Protein AF-A0A522AQJ8-F1 (afdb_monomer_lite)

Secondary structure (DSSP, 8-state):
------------GGGTTTSBTTB-GGGS--SSSS-HHHHHHHTTTTTSSS---

Radius of gyration: 13.06 Å; chains: 1; bounding box: 28×26×32 Å

Foldseek 3Di:
DDDDDDDDDDQPVVPPPCGHNVRHQQQDPPDPDGRVVVVVVVVCVPVDDDDPD

Sequence (53 aa):
MIVPVVLAGGAGTRLWPLSRRLFPKQFLPLVGDRPMLQATLERLAGLAPGPAV

pLDDT: mean 87.6, std 11.31, range [48.78, 95.88]

Structure (mmCIF, N/CA/C/O backbone):
data_AF-A0A522AQJ8-F1
#
_entry.id   AF-A0A522AQJ8-F1
#
loop_
_atom_site.group_PDB
_atom_site.id
_atom_site.type_symbol
_atom_site.label_atom_id
_atom_site.label_alt_id
_atom_site.label_comp_id
_atom_site.label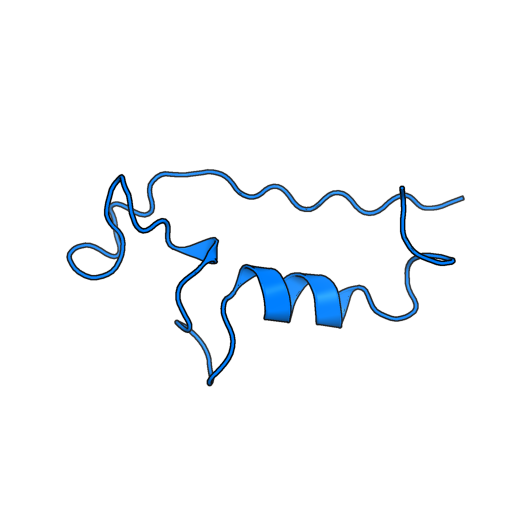_asym_id
_atom_site.label_entity_id
_atom_site.label_seq_id
_atom_site.pdbx_PDB_ins_code
_atom_site.Cartn_x
_atom_site.Cartn_y
_atom_site.Cartn_z
_atom_site.occupancy
_atom_site.B_iso_or_equiv
_atom_site.auth_seq_id
_atom_site.auth_comp_id
_atom_site.auth_asym_id
_atom_site.auth_atom_id
_atom_site.pdbx_PDB_model_num
ATOM 1 N N . MET A 1 1 ? -9.273 11.081 19.345 1.00 75.00 1 MET A N 1
ATOM 2 C CA . MET A 1 1 ? -9.414 11.256 17.883 1.00 75.00 1 MET A CA 1
ATOM 3 C C . MET A 1 1 ? -8.257 10.527 17.223 1.00 75.00 1 MET A C 1
ATOM 5 O O . MET A 1 1 ? -7.130 10.747 17.645 1.00 75.00 1 MET A O 1
ATOM 9 N N . ILE A 1 2 ? -8.529 9.623 16.280 1.00 83.62 2 ILE A N 1
ATOM 10 C CA . ILE A 1 2 ? -7.502 8.855 15.558 1.00 83.62 2 ILE A CA 1
ATOM 11 C C . ILE A 1 2 ? -7.544 9.293 14.096 1.00 83.62 2 ILE A C 1
ATOM 13 O O . ILE A 1 2 ? -8.622 9.337 13.509 1.00 83.62 2 ILE A O 1
ATOM 17 N N . VAL A 1 3 ? -6.383 9.612 13.525 1.00 87.88 3 VAL A N 1
ATOM 18 C CA . VAL A 1 3 ? -6.231 9.958 12.106 1.00 87.88 3 VAL A CA 1
ATOM 19 C C . VAL A 1 3 ? -5.279 8.939 11.479 1.00 87.88 3 VAL A C 1
ATOM 21 O O . VAL A 1 3 ? -4.079 8.986 11.759 1.00 87.88 3 VAL A O 1
ATOM 24 N N . PRO A 1 4 ? -5.774 7.973 10.686 1.00 89.19 4 PRO A N 1
ATOM 25 C CA . PRO A 1 4 ? -4.903 7.006 10.038 1.00 89.19 4 PRO A CA 1
ATOM 26 C C . PRO A 1 4 ? -4.156 7.659 8.871 1.00 89.19 4 PRO A C 1
ATOM 28 O O . PRO A 1 4 ? -4.741 8.369 8.058 1.00 89.19 4 PRO A O 1
ATOM 31 N N . VAL A 1 5 ? -2.859 7.374 8.759 1.00 92.19 5 VAL A N 1
ATOM 32 C CA . VAL A 1 5 ? -2.012 7.856 7.661 1.00 92.19 5 VAL A CA 1
ATOM 33 C C . VAL A 1 5 ? -1.479 6.657 6.884 1.00 92.19 5 VAL A C 1
ATOM 35 O O . VAL A 1 5 ? -0.786 5.805 7.441 1.00 92.19 5 VAL A O 1
ATOM 38 N N . VAL A 1 6 ? -1.781 6.589 5.583 1.00 92.88 6 VAL A N 1
ATOM 39 C CA . VAL A 1 6 ? -1.252 5.553 4.684 1.00 92.88 6 VAL A CA 1
ATOM 40 C C . VAL A 1 6 ? -0.050 6.101 3.926 1.00 92.88 6 VAL A C 1
ATOM 42 O O . VAL A 1 6 ? -0.182 6.895 2.998 1.00 92.88 6 VAL A O 1
ATOM 45 N N . LEU A 1 7 ? 1.143 5.641 4.295 1.00 94.38 7 LEU A N 1
ATOM 46 C CA . LEU A 1 7 ? 2.378 5.999 3.602 1.00 94.38 7 LEU A CA 1
ATOM 47 C C . LEU A 1 7 ? 2.527 5.174 2.312 1.00 94.38 7 LEU A C 1
ATOM 49 O O . LEU A 1 7 ? 2.921 4.008 2.339 1.00 94.38 7 LEU A O 1
ATOM 53 N N . ALA A 1 8 ? 2.223 5.787 1.167 1.00 91.81 8 ALA A N 1
ATOM 54 C CA . ALA A 1 8 ? 2.308 5.163 -0.155 1.00 91.81 8 ALA A CA 1
ATOM 55 C C . ALA A 1 8 ? 3.577 5.601 -0.912 1.00 91.81 8 ALA A C 1
ATOM 57 O O . ALA A 1 8 ? 3.519 6.349 -1.885 1.00 91.81 8 ALA A O 1
ATOM 58 N N . GLY A 1 9 ? 4.739 5.137 -0.443 1.00 88.44 9 GLY A N 1
ATOM 59 C CA . GLY A 1 9 ? 6.047 5.467 -1.017 1.00 88.44 9 GLY A CA 1
ATOM 60 C C . GLY A 1 9 ? 6.832 4.267 -1.562 1.00 88.44 9 GLY A C 1
ATOM 61 O O . GLY A 1 9 ? 6.491 3.101 -1.346 1.00 88.44 9 GLY A O 1
ATOM 62 N N . GLY A 1 10 ? 7.943 4.583 -2.234 1.00 88.19 10 GLY A N 1
ATOM 63 C CA . GLY A 1 10 ? 8.901 3.622 -2.782 1.00 88.19 10 GLY A CA 1
ATOM 64 C C . 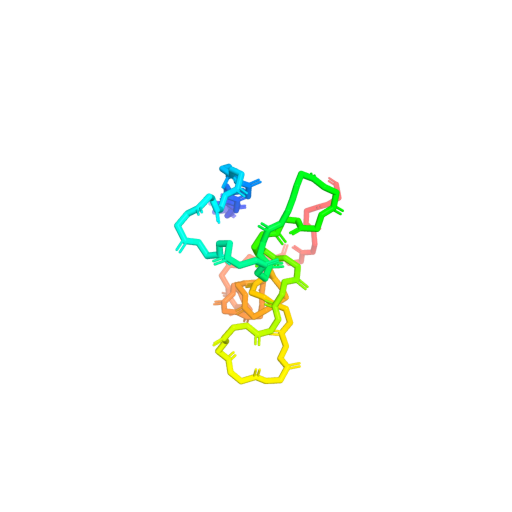GLY A 1 10 ? 8.598 3.193 -4.222 1.00 88.19 10 GLY A C 1
ATOM 65 O O . GLY A 1 10 ? 7.468 2.875 -4.573 1.00 88.19 10 GLY A O 1
ATOM 66 N N . ALA A 1 11 ? 9.637 3.126 -5.059 1.00 79.81 11 ALA A N 1
ATOM 67 C CA . ALA A 1 11 ? 9.513 2.815 -6.490 1.00 79.81 11 ALA A CA 1
ATOM 68 C C . ALA A 1 11 ? 9.199 1.335 -6.804 1.00 79.81 11 ALA A C 1
ATOM 70 O O . ALA A 1 11 ? 8.958 0.979 -7.956 1.00 79.81 11 ALA A O 1
ATOM 71 N N . GLY A 1 12 ? 9.233 0.455 -5.796 1.00 89.38 12 GLY A N 1
ATOM 72 C CA . GLY A 1 12 ? 8.944 -0.970 -5.967 1.00 89.38 12 GLY A CA 1
ATOM 73 C C . GLY A 1 12 ? 9.950 -1.720 -6.848 1.00 89.38 12 GLY A C 1
ATOM 74 O O . GLY A 1 12 ? 9.577 -2.699 -7.475 1.00 89.38 12 GLY A O 1
ATOM 75 N N . THR A 1 13 ? 11.221 -1.307 -6.887 1.00 91.56 13 THR A N 1
ATOM 76 C CA . THR A 1 13 ? 12.251 -1.872 -7.790 1.00 91.56 13 THR A CA 1
ATOM 77 C C . THR A 1 13 ? 12.463 -3.383 -7.650 1.00 91.56 13 THR A C 1
ATOM 79 O O . THR A 1 13 ? 12.754 -4.044 -8.638 1.00 91.56 13 THR A O 1
ATOM 8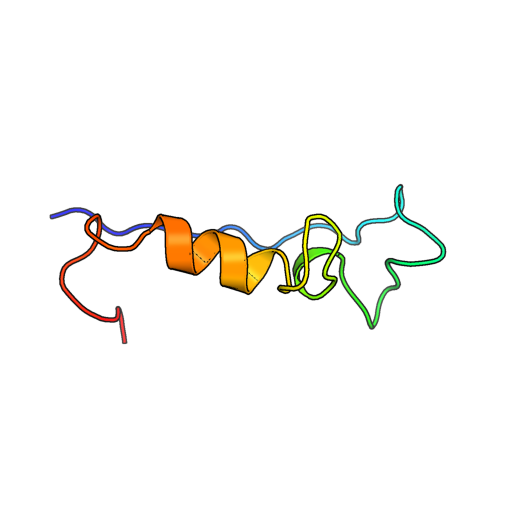2 N N . ARG A 1 14 ? 12.248 -3.954 -6.457 1.00 94.44 14 ARG A N 1
ATOM 83 C CA . ARG A 1 14 ? 12.289 -5.413 -6.215 1.00 94.44 14 ARG A CA 1
ATOM 84 C C . ARG A 1 14 ? 11.191 -6.201 -6.938 1.00 94.44 14 ARG A C 1
ATOM 86 O O . ARG A 1 14 ? 11.303 -7.409 -7.063 1.00 94.44 14 ARG A O 1
ATOM 93 N N . LEU A 1 15 ? 10.130 -5.522 -7.366 1.00 94.38 15 LEU A N 1
ATOM 94 C CA . LEU A 1 15 ? 8.993 -6.099 -8.081 1.00 94.38 15 LEU A CA 1
ATOM 95 C C . LEU A 1 15 ? 9.057 -5.791 -9.578 1.00 94.38 15 LEU A C 1
ATOM 97 O O . LEU A 1 15 ? 8.052 -5.905 -10.273 1.00 94.38 15 LEU A O 1
ATOM 101 N N . TRP A 1 16 ? 10.203 -5.348 -10.094 1.00 92.44 16 TRP A N 1
ATOM 102 C CA . TRP A 1 16 ? 10.398 -5.258 -11.535 1.00 92.44 16 TRP A CA 1
ATOM 103 C C . TRP A 1 1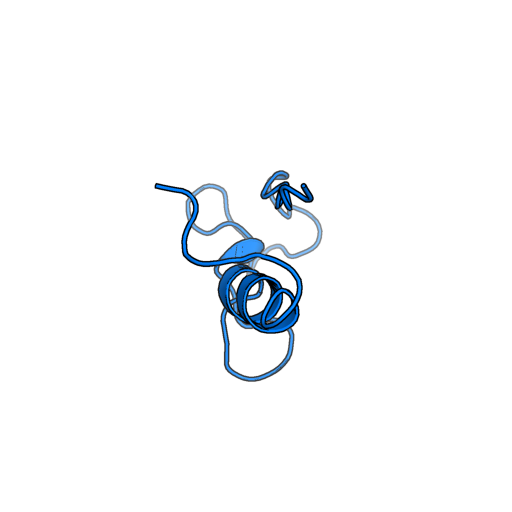6 ? 10.252 -6.663 -12.160 1.00 92.44 16 TRP A C 1
ATOM 105 O O . TRP A 1 16 ? 10.734 -7.625 -11.565 1.00 92.44 16 TRP A O 1
ATOM 115 N N . PRO A 1 17 ? 9.593 -6.825 -13.324 1.00 93.44 17 PRO A N 1
ATOM 116 C CA . PRO A 1 17 ? 9.103 -5.789 -14.242 1.00 93.44 17 PRO A CA 1
ATOM 117 C C . PRO A 1 17 ? 7.697 -5.256 -13.940 1.00 93.44 17 PRO A C 1
ATOM 119 O O . PRO A 1 17 ? 7.249 -4.337 -14.627 1.00 93.44 17 PRO A O 1
ATOM 122 N N . LEU A 1 18 ? 7.011 -5.813 -12.939 1.00 92.19 18 LEU A N 1
ATOM 123 C CA . LEU A 1 18 ? 5.627 -5.471 -12.605 1.00 92.19 18 LEU A CA 1
ATOM 124 C C . LEU A 1 18 ? 5.510 -4.026 -12.106 1.00 92.19 18 LEU A C 1
ATOM 126 O O . LEU A 1 18 ? 4.690 -3.263 -12.607 1.00 92.19 18 LEU A O 1
ATOM 130 N N . SER A 1 19 ? 6.362 -3.625 -11.157 1.00 94.19 19 SER A N 1
ATOM 131 C CA . SER A 1 19 ? 6.431 -2.239 -10.682 1.00 94.19 19 SER A CA 1
ATOM 132 C C . SER A 1 19 ? 7.421 -1.433 -11.519 1.00 94.19 19 SER A C 1
ATOM 134 O O . SER A 1 19 ? 8.597 -1.786 -11.641 1.00 94.19 19 SER A O 1
ATOM 136 N N . ARG A 1 20 ? 6.957 -0.312 -12.072 1.00 92.69 20 ARG A N 1
ATOM 137 C CA . ARG A 1 20 ? 7.747 0.622 -12.891 1.00 92.69 20 ARG A CA 1
ATOM 138 C C . ARG A 1 20 ? 7.576 2.040 -12.359 1.00 92.69 20 ARG A C 1
ATOM 140 O O . ARG A 1 20 ? 6.669 2.318 -11.585 1.00 92.69 20 ARG A O 1
ATOM 147 N N . ARG A 1 21 ? 8.402 2.978 -12.832 1.00 88.25 21 ARG A N 1
ATOM 148 C CA . ARG A 1 21 ? 8.329 4.392 -12.417 1.00 88.25 21 ARG A CA 1
ATOM 149 C C . ARG A 1 21 ? 6.926 4.998 -12.582 1.00 88.25 21 ARG A C 1
ATOM 151 O O . ARG A 1 21 ? 6.487 5.725 -11.704 1.00 88.25 21 ARG A O 1
ATOM 158 N N . LEU A 1 22 ? 6.241 4.676 -13.683 1.00 88.62 22 LEU A N 1
ATOM 159 C CA . LEU A 1 22 ? 4.876 5.138 -13.976 1.00 88.62 22 LEU A CA 1
ATOM 160 C C . LEU A 1 22 ? 3.780 4.174 -13.493 1.00 88.62 22 LEU A C 1
ATOM 162 O O . LEU A 1 22 ? 2.611 4.531 -13.519 1.00 88.62 22 LEU A O 1
ATOM 166 N N . PHE A 1 23 ? 4.153 2.977 -13.028 1.00 89.88 23 PHE A N 1
ATOM 167 C CA . PHE A 1 23 ? 3.235 1.978 -12.470 1.00 89.88 23 PHE A CA 1
ATOM 168 C C . PHE A 1 23 ? 3.752 1.488 -11.107 1.00 89.88 23 PHE A C 1
ATOM 170 O O . PHE A 1 23 ? 4.332 0.402 -11.021 1.00 89.88 23 PHE A O 1
ATOM 177 N N . PRO A 1 24 ? 3.618 2.304 -10.043 1.00 93.25 24 PRO A N 1
ATOM 178 C CA . PRO A 1 24 ? 4.088 1.950 -8.706 1.00 93.25 24 PRO A CA 1
ATOM 179 C C . PRO A 1 24 ? 3.354 0.750 -8.092 1.00 93.25 24 PRO A C 1
ATOM 181 O O . PRO A 1 24 ? 2.151 0.572 -8.290 1.00 93.25 24 PRO A O 1
ATOM 184 N N . LYS A 1 25 ? 4.054 -0.007 -7.238 1.00 95.12 25 LYS A N 1
ATOM 185 C CA . LYS A 1 25 ? 3.544 -1.226 -6.581 1.00 95.12 25 LYS A CA 1
ATOM 186 C C . LYS A 1 25 ? 2.187 -1.073 -5.887 1.00 95.12 25 LYS A C 1
ATOM 188 O O . LYS A 1 25 ? 1.405 -2.014 -5.876 1.00 95.12 25 LYS A O 1
ATOM 193 N N . GLN A 1 26 ? 1.906 0.085 -5.285 1.00 95.06 26 GLN A N 1
ATOM 194 C CA . GLN A 1 26 ? 0.684 0.303 -4.508 1.00 95.06 26 GLN A CA 1
ATOM 195 C C . GLN A 1 26 ? -0.589 0.261 -5.364 1.00 95.06 26 GLN A C 1
ATOM 197 O O . GLN A 1 26 ? -1.672 0.038 -4.829 1.00 95.06 26 GLN A O 1
ATOM 202 N N . PHE A 1 27 ? -0.453 0.434 -6.680 1.00 94.06 27 PHE A N 1
ATOM 203 C CA . PHE A 1 27 ? -1.559 0.365 -7.632 1.00 94.06 27 PHE A CA 1
ATOM 204 C C . PHE A 1 27 ? -1.687 -1.006 -8.307 1.00 94.06 27 PHE A C 1
ATOM 206 O O . PHE A 1 27 ? -2.578 -1.196 -9.128 1.00 94.06 27 PHE A O 1
ATOM 213 N N . LEU A 1 28 ? -0.824 -1.966 -7.964 1.00 94.00 28 LEU A N 1
ATOM 214 C CA . LEU A 1 28 ? -0.858 -3.312 -8.524 1.00 94.00 28 LEU A CA 1
ATOM 215 C C . LEU A 1 28 ? -1.648 -4.265 -7.610 1.00 94.00 28 LEU A C 1
ATOM 217 O O . LEU A 1 28 ? -1.516 -4.177 -6.382 1.00 94.00 28 LEU A O 1
ATOM 221 N N . PRO A 1 29 ? -2.428 -5.201 -8.176 1.00 95.00 29 PRO A N 1
ATOM 222 C CA . PRO A 1 29 ? -3.067 -6.277 -7.428 1.00 95.00 29 PRO A CA 1
ATOM 223 C C . PRO A 1 29 ? -2.068 -7.415 -7.178 1.00 95.00 29 PRO A C 1
ATOM 225 O O . PRO A 1 29 ? -2.066 -8.436 -7.853 1.00 95.00 29 PRO A O 1
ATOM 228 N N . LEU A 1 30 ? -1.137 -7.204 -6.242 1.00 93.06 30 LEU A N 1
ATOM 229 C CA . LEU A 1 30 ? -0.105 -8.207 -5.922 1.00 93.06 30 LEU A CA 1
ATOM 230 C C . LEU A 1 30 ? -0.611 -9.314 -4.994 1.00 93.06 30 LEU A C 1
ATOM 232 O O . LEU A 1 30 ? -0.003 -10.378 -4.920 1.00 93.06 30 LEU A O 1
ATOM 236 N N . VAL A 1 31 ? -1.681 -9.040 -4.248 1.00 90.94 31 VAL A N 1
ATOM 237 C CA . VAL A 1 31 ? -2.305 -9.979 -3.315 1.00 90.94 31 VAL A CA 1
ATOM 238 C C . VAL A 1 31 ? -3.812 -9.893 -3.522 1.00 90.94 31 VAL A C 1
ATOM 240 O O . VAL A 1 31 ? -4.432 -8.897 -3.149 1.00 90.94 31 VAL A O 1
ATOM 243 N N . GLY A 1 32 ? -4.380 -10.934 -4.130 1.00 92.69 32 GLY A N 1
ATOM 244 C CA . GLY A 1 32 ? -5.778 -10.951 -4.561 1.00 92.69 32 GLY A CA 1
ATOM 245 C C . GLY A 1 32 ? -6.043 -10.011 -5.738 1.00 92.69 32 GLY A C 1
ATOM 246 O O . GLY A 1 32 ? -5.125 -9.620 -6.454 1.00 92.69 32 GLY A O 1
ATOM 247 N N . ASP A 1 33 ? -7.306 -9.630 -5.908 1.00 95.62 33 ASP A N 1
ATOM 248 C CA . ASP A 1 33 ? -7.773 -8.963 -7.133 1.00 95.62 33 ASP A CA 1
ATOM 249 C C . ASP A 1 33 ? -7.793 -7.429 -7.050 1.00 95.62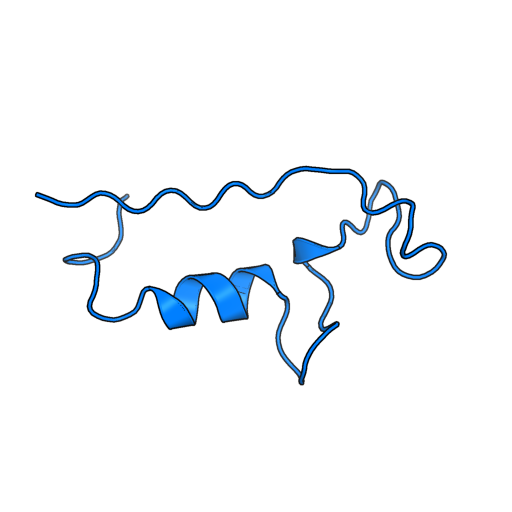 33 ASP A C 1
ATOM 251 O O . ASP A 1 33 ? -8.097 -6.747 -8.029 1.00 95.62 33 ASP A O 1
ATOM 255 N N . ARG A 1 34 ? -7.477 -6.855 -5.882 1.00 95.88 34 ARG A N 1
ATOM 256 C CA . ARG A 1 34 ? -7.522 -5.403 -5.649 1.00 95.88 34 ARG A CA 1
ATOM 257 C C . ARG A 1 34 ? -6.126 -4.784 -5.593 1.00 95.88 34 ARG A C 1
ATOM 259 O O . ARG A 1 34 ? -5.214 -5.389 -5.028 1.00 95.88 34 ARG A O 1
ATOM 266 N N . PRO A 1 35 ? -5.950 -3.540 -6.079 1.00 95.75 35 PRO A N 1
ATOM 267 C CA . PRO A 1 35 ? -4.735 -2.769 -5.844 1.00 95.75 35 PRO A CA 1
ATOM 268 C C . PRO A 1 35 ? -4.383 -2.703 -4.355 1.00 95.75 35 PRO A C 1
ATOM 270 O O . PRO A 1 35 ? -5.259 -2.468 -3.518 1.00 95.75 35 PRO A O 1
ATOM 273 N N . MET A 1 36 ? -3.097 -2.834 -4.015 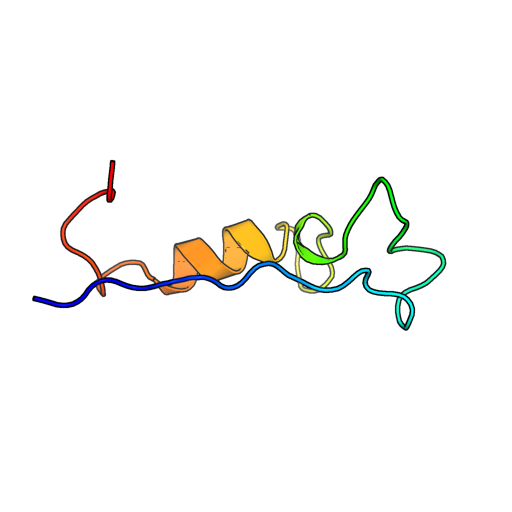1.00 95.06 36 MET A N 1
ATOM 274 C CA . MET A 1 36 ? -2.659 -2.836 -2.610 1.00 95.06 36 MET A CA 1
ATOM 275 C C . MET A 1 36 ? -3.140 -1.613 -1.815 1.00 95.06 36 MET A C 1
ATOM 277 O O . MET A 1 36 ? -3.428 -1.733 -0.623 1.00 95.06 36 MET A O 1
ATOM 281 N N . LEU A 1 37 ? -3.206 -0.434 -2.445 1.00 94.62 37 LEU A N 1
ATOM 282 C CA . LEU A 1 37 ? -3.692 0.781 -1.794 1.00 94.62 37 LEU A CA 1
ATOM 283 C C . LEU A 1 37 ? -5.171 0.652 -1.411 1.00 94.62 37 LEU A C 1
ATOM 285 O O . LEU A 1 37 ? -5.518 0.953 -0.273 1.00 94.62 37 LEU A O 1
ATOM 289 N N . GLN A 1 38 ? -6.016 0.136 -2.308 1.00 94.69 38 GLN A N 1
ATOM 290 C CA . GLN A 1 38 ? -7.441 -0.084 -2.032 1.00 94.69 38 GLN A CA 1
ATOM 291 C C . GLN A 1 38 ? -7.630 -1.106 -0.910 1.00 94.69 38 GLN A C 1
ATOM 293 O O . GLN A 1 38 ? -8.278 -0.807 0.090 1.00 94.69 38 GLN A O 1
ATOM 298 N N . ALA A 1 39 ? -6.943 -2.249 -0.995 1.00 95.44 39 ALA A N 1
ATOM 299 C CA . ALA A 1 39 ? -6.964 -3.258 0.065 1.00 95.44 39 ALA A CA 1
ATOM 300 C C . ALA A 1 39 ? -6.439 -2.716 1.414 1.00 95.44 39 ALA A C 1
ATOM 302 O O . ALA A 1 39 ? -6.789 -3.217 2.480 1.00 95.44 39 ALA A O 1
ATOM 303 N N . THR A 1 40 ? -5.576 -1.694 1.403 1.00 93.94 40 THR A N 1
ATOM 304 C CA . THR A 1 40 ? -5.105 -1.026 2.628 1.00 93.94 40 THR A CA 1
ATOM 305 C C . THR A 1 40 ? -6.150 -0.090 3.216 1.00 93.94 40 THR A C 1
ATOM 307 O O . THR A 1 40 ? -6.328 -0.099 4.429 1.00 93.94 40 THR A O 1
ATOM 310 N N . LEU A 1 41 ? -6.858 0.667 2.380 1.00 92.75 41 LEU A N 1
ATOM 311 C CA . LEU A 1 41 ? -7.943 1.547 2.815 1.00 92.75 41 LEU A CA 1
ATOM 312 C C . LEU A 1 41 ? -9.126 0.753 3.377 1.00 92.75 41 LEU A C 1
ATOM 314 O O . LEU A 1 41 ? -9.685 1.127 4.400 1.00 92.75 41 LEU A O 1
ATOM 318 N N . GLU A 1 42 ? -9.459 -0.384 2.772 1.00 92.38 42 GLU A N 1
ATOM 319 C CA . GLU A 1 42 ? -10.532 -1.262 3.255 1.00 92.38 42 GLU A CA 1
ATOM 320 C C . GLU A 1 42 ? -10.252 -1.819 4.651 1.00 92.38 42 GLU A C 1
ATOM 322 O O . GLU A 1 42 ? -11.157 -1.904 5.476 1.00 92.38 42 GLU A O 1
ATOM 327 N N . ARG A 1 43 ? -8.986 -2.124 4.963 1.00 91.62 43 ARG A N 1
ATOM 328 C CA . ARG A 1 43 ? -8.577 -2.541 6.315 1.00 91.62 43 ARG A CA 1
ATOM 329 C C . ARG A 1 43 ? -8.721 -1.435 7.362 1.00 91.62 43 ARG A C 1
ATOM 331 O O . ARG A 1 43 ? -8.715 -1.741 8.548 1.00 91.62 43 ARG A O 1
ATOM 338 N N . LEU A 1 44 ? -8.825 -0.171 6.946 1.00 90.62 44 LEU A N 1
ATOM 339 C CA . LEU A 1 44 ? -9.069 0.957 7.847 1.00 90.62 44 LEU A CA 1
ATOM 340 C C . LEU A 1 44 ? -10.559 1.156 8.159 1.00 90.62 44 LEU A C 1
ATOM 342 O O . LEU A 1 44 ? -10.890 2.010 8.986 1.00 90.62 44 LEU A O 1
ATOM 346 N N . ALA A 1 45 ? -11.457 0.383 7.538 1.00 86.62 45 ALA A N 1
ATOM 347 C CA . ALA A 1 45 ? -12.879 0.426 7.851 1.00 86.62 45 ALA A CA 1
ATOM 348 C C . ALA A 1 45 ? -13.106 0.175 9.353 1.00 86.62 45 ALA A C 1
ATOM 350 O O . ALA A 1 45 ? -12.633 -0.810 9.915 1.00 86.62 45 ALA A O 1
ATOM 351 N N . GLY A 1 46 ? -13.812 1.097 10.012 1.00 83.94 46 GLY A N 1
ATOM 352 C CA . GLY A 1 46 ? -14.086 1.041 11.452 1.00 83.94 46 GLY A CA 1
ATOM 353 C C . GLY A 1 46 ? -13.030 1.691 12.357 1.00 83.94 46 GLY A C 1
ATOM 354 O O . GLY A 1 46 ? -13.289 1.839 13.548 1.00 83.94 46 GLY A O 1
ATOM 355 N N . LEU A 1 47 ? -11.880 2.127 11.824 1.00 83.62 47 LEU A N 1
ATOM 356 C CA . LEU A 1 47 ? -10.838 2.828 12.597 1.00 83.62 47 LEU A CA 1
ATOM 357 C C . LEU A 1 47 ? -10.929 4.360 12.519 1.00 83.62 47 LEU A C 1
ATOM 359 O O . LEU A 1 47 ? -10.405 5.043 13.400 1.00 83.62 47 LEU A O 1
ATOM 363 N N . ALA A 1 48 ? -11.583 4.904 11.490 1.00 68.38 48 ALA A N 1
ATOM 364 C CA . ALA A 1 48 ? -11.752 6.342 11.301 1.00 68.38 48 ALA A CA 1
ATOM 365 C C . ALA A 1 48 ? -13.238 6.725 11.186 1.00 68.38 48 ALA A C 1
ATOM 367 O O . ALA A 1 48 ? -13.981 6.067 10.451 1.00 68.38 48 ALA A O 1
ATOM 368 N N . PRO A 1 49 ? -13.688 7.787 11.879 1.00 61.12 49 PRO A N 1
ATOM 369 C CA . PRO A 1 49 ? -15.012 8.351 11.669 1.00 61.12 49 PRO A CA 1
ATOM 370 C C . PRO A 1 49 ? -15.032 9.126 10.341 1.00 61.12 49 PRO A C 1
ATOM 372 O O . PRO A 1 49 ? -14.600 10.270 10.288 1.00 61.12 49 PRO A O 1
ATOM 375 N N . GLY A 1 50 ? -15.540 8.501 9.276 1.00 62.44 50 GLY A N 1
ATOM 376 C CA . GLY A 1 50 ? -15.792 9.154 7.984 1.00 62.44 50 GLY A CA 1
ATOM 377 C C . GLY A 1 50 ? -14.535 9.571 7.201 1.00 62.44 50 GLY A C 1
ATOM 378 O O . GLY A 1 50 ? -13.417 9.493 7.712 1.00 62.44 50 GLY A O 1
ATOM 379 N N . PRO A 1 51 ? -14.689 9.955 5.921 1.00 55.84 51 PRO A N 1
ATOM 380 C CA . PRO A 1 51 ? -13.553 10.327 5.090 1.00 55.84 51 PRO A CA 1
ATOM 381 C C . PRO A 1 51 ? -12.885 11.591 5.640 1.00 55.84 51 PRO A C 1
ATOM 383 O O . PRO A 1 51 ? -13.545 12.605 5.858 1.00 55.84 51 PRO A O 1
ATOM 386 N N . ALA A 1 52 ? -11.566 11.525 5.838 1.00 55.44 52 ALA A N 1
ATOM 387 C CA . ALA A 1 52 ? -10.739 12.714 5.972 1.00 55.44 52 ALA A CA 1
ATOM 388 C C . ALA A 1 52 ? -10.719 13.402 4.601 1.00 55.44 52 ALA A C 1
ATOM 390 O O . ALA A 1 52 ? -10.050 12.927 3.680 1.00 55.44 52 ALA A O 1
ATOM 391 N N . VAL A 1 53 ? -11.549 14.436 4.459 1.00 48.78 53 VAL A N 1
ATOM 392 C CA . VAL A 1 53 ? -11.470 15.412 3.365 1.00 48.78 53 VAL A CA 1
ATOM 393 C C . VAL A 1 53 ? -10.314 16.370 3.600 1.00 48.78 53 VAL A C 1
ATOM 395 O O . VAL A 1 53 ? -10.091 16.744 4.774 1.00 48.78 53 VAL A O 1
#